Protein AF-A0A538N1K3-F1 (afdb_monomer_lite)

Secondary structure (DSSP, 8-state):
---------GGGGGG-S-EEEEETTTEEEEE-EETTEEPPS--HHHHHHHHHHHTSPPPP-

Foldseek 3Di:
DDDDDDDDDPVCLVVDQWDWDDDPVPHTDTDQDDDPRGHHPDDVVSVVSSVVRVPDDDDDD

Structure (mmCIF, N/CA/C/O backbone):
data_AF-A0A538N1K3-F1
#
_entry.id   AF-A0A538N1K3-F1
#
loop_
_atom_site.group_PDB
_atom_site.id
_atom_site.type_symbol
_atom_site.label_atom_id
_atom_site.label_alt_id
_atom_site.label_comp_id
_atom_site.label_asym_id
_atom_site.label_entity_id
_atom_site.label_seq_id
_atom_site.pdbx_PDB_ins_code
_atom_site.Cartn_x
_atom_site.Cartn_y
_atom_site.Cartn_z
_atom_site.occupancy
_atom_site.B_iso_or_equiv
_atom_site.auth_seq_id
_atom_site.auth_comp_id
_atom_site.auth_asym_id
_atom_site.auth_atom_id
_atom_site.pdbx_PDB_model_num
ATOM 1 N N . MET A 1 1 ? -8.276 -5.889 -13.361 1.00 62.97 1 MET A N 1
ATOM 2 C CA . MET A 1 1 ? -8.045 -5.329 -12.016 1.00 62.97 1 MET A CA 1
ATOM 3 C C . MET A 1 1 ? -8.647 -3.941 -12.027 1.00 62.97 1 MET A C 1
ATOM 5 O O . MET A 1 1 ? -8.230 -3.133 -12.844 1.00 62.97 1 MET A O 1
ATOM 9 N N . THR 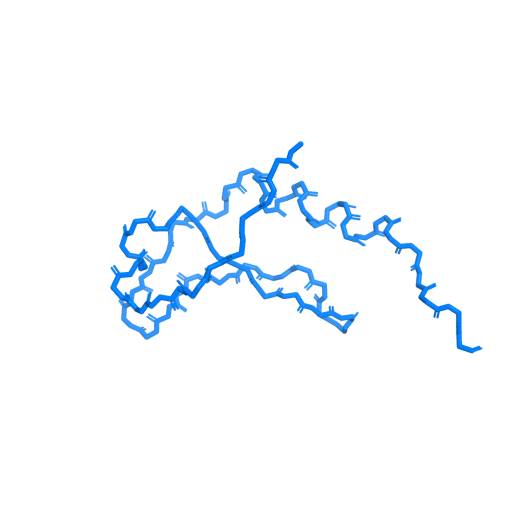A 1 2 ? -9.706 -3.719 -11.257 1.00 83.56 2 THR A N 1
ATOM 10 C CA . THR A 1 2 ? -10.391 -2.422 -11.219 1.00 83.56 2 THR A CA 1
ATOM 11 C C . THR A 1 2 ? -9.704 -1.571 -10.161 1.00 83.56 2 THR A C 1
ATOM 13 O O . THR A 1 2 ? -9.630 -1.998 -9.013 1.00 83.56 2 THR A O 1
ATOM 16 N N . SER A 1 3 ? -9.163 -0.419 -10.554 1.00 85.50 3 SER A N 1
ATOM 17 C CA . SER A 1 3 ? -8.693 0.597 -9.608 1.00 85.50 3 SER A CA 1
ATOM 18 C C . SER A 1 3 ? -9.849 1.540 -9.278 1.00 85.50 3 SER A C 1
ATOM 20 O O . SER A 1 3 ? -10.696 1.790 -10.139 1.00 85.50 3 SER A O 1
ATOM 22 N N . ILE A 1 4 ? -9.891 2.044 -8.047 1.00 93.50 4 ILE A N 1
ATOM 23 C CA . ILE A 1 4 ? -10.86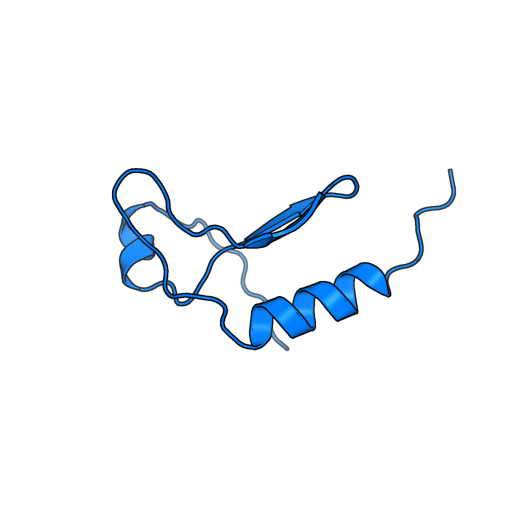0 3.044 -7.593 1.00 93.50 4 ILE A CA 1
ATOM 24 C C . ILE A 1 4 ? -10.059 4.230 -7.067 1.00 93.50 4 ILE A C 1
ATOM 26 O O . ILE A 1 4 ? -9.116 4.047 -6.302 1.00 93.50 4 ILE A O 1
ATOM 30 N N . GLU A 1 5 ? -10.445 5.434 -7.469 1.00 95.12 5 GLU A N 1
ATOM 31 C CA . GLU A 1 5 ? -9.855 6.674 -6.976 1.00 95.12 5 GLU A CA 1
ATOM 32 C C . GLU A 1 5 ? -10.887 7.401 -6.120 1.00 95.12 5 GLU A C 1
ATOM 34 O O . GLU A 1 5 ? -11.975 7.748 -6.584 1.00 95.12 5 GLU A O 1
ATOM 39 N N . ALA A 1 6 ? -10.553 7.603 -4.851 1.00 95.19 6 ALA A N 1
ATOM 40 C CA . ALA A 1 6 ? -11.363 8.343 -3.900 1.00 95.19 6 ALA A CA 1
ATOM 41 C C . ALA A 1 6 ? -10.443 9.018 -2.872 1.00 95.19 6 ALA A C 1
ATOM 43 O O . ALA A 1 6 ? -9.329 8.537 -2.645 1.00 95.19 6 ALA A O 1
ATOM 44 N N . PRO A 1 7 ? -10.877 10.122 -2.241 1.00 96.25 7 PRO A N 1
ATOM 45 C CA . PRO A 1 7 ? -10.179 10.658 -1.083 1.00 96.25 7 PRO A CA 1
ATOM 46 C C . PRO A 1 7 ? -10.077 9.597 0.016 1.00 96.25 7 PRO A C 1
ATOM 48 O O . PRO A 1 7 ? -11.069 8.944 0.330 1.00 96.25 7 PRO A O 1
ATOM 51 N N . VAL A 1 8 ? -8.891 9.473 0.606 1.00 92.94 8 VAL A N 1
ATOM 52 C CA . VAL A 1 8 ? -8.630 8.641 1.786 1.00 92.94 8 VAL A CA 1
ATOM 53 C C . VAL A 1 8 ? -8.279 9.571 2.942 1.00 92.94 8 VAL A C 1
ATOM 55 O O . VAL A 1 8 ? -7.518 10.528 2.776 1.00 92.94 8 VAL A O 1
ATOM 58 N N . THR A 1 9 ? -8.867 9.320 4.101 1.00 93.44 9 THR A N 1
ATOM 59 C CA . THR A 1 9 ? -8.722 10.100 5.329 1.00 93.44 9 THR A CA 1
ATOM 60 C C . THR A 1 9 ? -7.978 9.300 6.397 1.00 93.44 9 THR A C 1
ATOM 62 O O . THR A 1 9 ? -7.817 8.088 6.290 1.00 93.44 9 THR A O 1
ATOM 65 N N . LEU A 1 10 ? -7.537 9.963 7.471 1.00 91.69 10 LEU A N 1
ATOM 66 C CA . LEU A 1 10 ? -6.875 9.272 8.587 1.00 91.69 10 LEU A CA 1
ATOM 67 C C . LEU A 1 10 ? -7.784 8.244 9.276 1.00 91.69 10 LEU A C 1
ATOM 69 O O . LEU A 1 10 ? -7.284 7.281 9.844 1.00 91.69 10 LEU A O 1
ATOM 73 N N . SER A 1 11 ? -9.104 8.436 9.219 1.00 91.81 11 SER A N 1
ATOM 74 C CA . SER A 1 11 ? -10.075 7.501 9.792 1.00 91.81 11 SER A CA 1
ATOM 75 C C . SER A 1 11 ? -10.158 6.179 9.031 1.00 91.81 11 SER A C 1
ATOM 77 O O . SER A 1 11 ? -10.621 5.202 9.601 1.00 91.81 11 SER A O 1
ATOM 79 N N . ASP A 1 12 ? -9.693 6.138 7.781 1.00 92.06 12 ASP A N 1
ATOM 80 C CA . ASP A 1 12 ? -9.701 4.925 6.961 1.00 92.06 12 ASP A CA 1
ATOM 81 C C . ASP A 1 12 ? -8.493 4.018 7.260 1.00 92.06 12 ASP A C 1
ATOM 83 O O . ASP A 1 12 ? -8.497 2.852 6.877 1.00 92.06 12 ASP A O 1
ATOM 87 N N . LEU A 1 13 ? -7.459 4.527 7.952 1.00 91.12 13 LEU A N 1
ATOM 88 C CA . LEU A 1 13 ? -6.209 3.796 8.209 1.00 91.12 13 LEU A CA 1
ATOM 89 C C . LEU A 1 13 ? -6.422 2.474 8.950 1.00 91.12 13 LEU A C 1
ATOM 91 O O . LEU A 1 13 ? -5.696 1.519 8.686 1.00 91.12 13 LEU A O 1
ATOM 95 N N . ASP A 1 14 ? -7.403 2.421 9.851 1.00 88.56 14 ASP A N 1
ATOM 96 C CA . ASP A 1 14 ? -7.694 1.229 10.653 1.00 88.56 14 ASP A CA 1
ATOM 97 C C . ASP A 1 14 ? -8.243 0.070 9.799 1.00 88.56 14 ASP A C 1
ATOM 99 O O . ASP A 1 14 ? -8.076 -1.094 10.161 1.00 88.56 14 ASP A O 1
ATOM 103 N N . ASP A 1 15 ? -8.838 0.380 8.643 1.00 90.44 15 ASP A N 1
ATOM 104 C CA . ASP A 1 15 ? -9.394 -0.597 7.701 1.00 90.44 15 ASP A CA 1
ATOM 105 C C . ASP A 1 15 ? -8.426 -0.925 6.544 1.00 90.44 15 ASP A C 1
ATOM 107 O O . ASP A 1 15 ? -8.721 -1.767 5.690 1.00 90.44 15 ASP A O 1
ATOM 111 N N . MET A 1 16 ? -7.260 -0.270 6.483 1.00 91.44 16 MET A N 1
ATOM 112 C CA . MET A 1 16 ? -6.292 -0.464 5.405 1.00 91.44 16 MET A CA 1
ATOM 113 C C . MET A 1 16 ? -5.406 -1.689 5.636 1.00 91.44 16 MET A C 1
ATOM 115 O O . MET A 1 16 ? -4.711 -1.817 6.640 1.00 91.44 16 MET A O 1
ATOM 119 N N . GLU A 1 17 ? -5.339 -2.553 4.625 1.00 90.81 17 GLU A N 1
ATOM 120 C CA . GLU A 1 17 ? -4.466 -3.730 4.645 1.00 90.81 17 GLU A CA 1
ATOM 121 C C . GLU A 1 17 ? -2.990 -3.362 4.403 1.00 90.81 17 GLU A C 1
ATOM 123 O O . GLU A 1 17 ? -2.089 -3.987 4.956 1.00 90.81 17 GLU A O 1
ATOM 128 N N . CYS A 1 18 ? -2.727 -2.330 3.592 1.00 92.12 18 CYS A N 1
ATOM 129 C CA . CYS A 1 18 ? -1.408 -1.717 3.434 1.00 92.12 18 CYS A CA 1
ATOM 130 C C . CYS A 1 18 ? -1.486 -0.350 2.749 1.00 92.12 18 CYS A C 1
ATOM 132 O O . CYS A 1 18 ? -2.483 0.002 2.117 1.00 92.12 18 CYS A O 1
ATOM 134 N N . ALA A 1 19 ? -0.382 0.391 2.811 1.00 93.00 19 ALA A N 1
ATOM 135 C CA . ALA A 1 19 ? -0.147 1.570 1.992 1.00 93.00 19 ALA A CA 1
ATOM 136 C C . ALA A 1 19 ? 1.291 1.565 1.460 1.00 93.00 19 ALA A C 1
ATOM 138 O O . ALA A 1 19 ? 2.197 0.972 2.051 1.00 93.00 19 ALA A O 1
ATOM 139 N N . PHE A 1 20 ? 1.514 2.246 0.341 1.00 92.75 20 PHE A N 1
ATOM 140 C CA . PHE A 1 20 ? 2.838 2.432 -0.238 1.00 92.75 20 PHE A CA 1
ATOM 141 C C . PHE A 1 20 ? 2.971 3.829 -0.835 1.00 92.75 20 PHE A C 1
ATOM 143 O O . PHE A 1 20 ? 1.988 4.447 -1.239 1.00 92.75 20 PHE A O 1
ATOM 150 N N . VAL A 1 21 ? 4.207 4.311 -0.919 1.00 93.44 21 VAL A N 1
ATOM 151 C CA . VAL A 1 21 ? 4.552 5.510 -1.684 1.00 93.44 21 VAL A CA 1
ATOM 152 C C . VAL A 1 21 ? 5.230 5.098 -2.980 1.00 93.44 21 VAL A C 1
ATOM 154 O O . VAL A 1 21 ? 6.029 4.158 -2.995 1.00 93.44 21 VAL A O 1
ATOM 157 N N . THR A 1 22 ? 4.901 5.801 -4.062 1.00 91.38 22 THR A N 1
ATOM 158 C CA . THR A 1 22 ? 5.521 5.596 -5.369 1.00 91.38 22 THR A CA 1
ATOM 159 C C . THR A 1 22 ? 5.942 6.905 -6.010 1.00 91.38 22 THR A C 1
ATOM 161 O O . THR A 1 22 ? 5.226 7.902 -5.937 1.00 91.38 22 THR A O 1
ATOM 164 N N . ASN A 1 23 ? 7.128 6.905 -6.611 1.00 89.88 23 ASN A N 1
ATOM 165 C CA . ASN A 1 23 ? 7.584 7.900 -7.576 1.00 89.88 23 ASN A CA 1
ATOM 166 C C . ASN A 1 23 ? 8.762 7.324 -8.385 1.00 89.88 23 ASN A C 1
ATOM 168 O O . ASN A 1 23 ? 9.317 6.281 -8.026 1.00 89.88 23 ASN A O 1
ATOM 172 N N . ALA A 1 24 ? 9.191 8.032 -9.434 1.00 86.75 24 ALA A N 1
ATOM 173 C CA . ALA A 1 24 ? 10.290 7.610 -10.309 1.00 86.75 24 ALA A CA 1
ATOM 174 C C . ALA A 1 24 ? 11.629 7.364 -9.579 1.00 86.75 24 ALA A C 1
ATOM 176 O O . ALA A 1 24 ? 12.355 6.444 -9.934 1.00 86.75 24 ALA A O 1
ATOM 177 N N . ALA A 1 25 ? 11.949 8.133 -8.533 1.00 86.12 25 ALA A N 1
ATOM 178 C CA . ALA A 1 25 ? 13.221 8.027 -7.808 1.00 86.12 25 ALA A CA 1
ATOM 179 C C . ALA A 1 25 ? 13.237 6.914 -6.742 1.00 86.12 25 ALA A C 1
ATOM 181 O O . ALA A 1 25 ? 14.290 6.405 -6.363 1.00 86.12 25 ALA A O 1
ATOM 182 N N . VAL A 1 26 ? 12.070 6.583 -6.196 1.00 86.25 26 VAL A N 1
ATOM 183 C CA . VAL A 1 26 ? 11.904 5.740 -5.008 1.00 86.25 26 VAL A CA 1
ATOM 184 C C . VAL A 1 26 ? 11.363 4.352 -5.367 1.00 86.25 26 VAL A C 1
ATOM 186 O O . VAL A 1 26 ? 11.627 3.397 -4.630 1.00 86.25 26 VAL A O 1
ATOM 189 N N . GLY A 1 27 ? 10.658 4.223 -6.492 1.00 89.94 27 GLY A N 1
ATOM 190 C CA . GLY A 1 27 ? 9.885 3.031 -6.824 1.00 89.94 27 GLY A CA 1
ATOM 191 C C . GLY A 1 27 ? 8.758 2.815 -5.818 1.00 89.94 27 GLY A C 1
ATOM 192 O O . GLY A 1 27 ? 8.270 3.770 -5.225 1.00 89.94 27 GLY A O 1
ATOM 193 N N . ILE A 1 28 ? 8.375 1.561 -5.583 1.00 92.25 28 ILE A N 1
ATOM 194 C CA . ILE A 1 28 ? 7.381 1.195 -4.565 1.00 92.25 28 ILE A CA 1
ATOM 195 C C . ILE A 1 28 ? 8.066 1.036 -3.202 1.00 92.25 28 ILE A C 1
ATOM 197 O O . ILE A 1 28 ? 8.919 0.159 -3.038 1.00 92.25 28 ILE A O 1
ATOM 201 N N . ARG A 1 29 ? 7.671 1.837 -2.204 1.00 91.31 29 ARG A N 1
ATOM 202 C CA . ARG A 1 29 ? 8.086 1.658 -0.799 1.00 91.31 29 ARG A CA 1
ATOM 203 C C . ARG A 1 29 ? 6.882 1.454 0.126 1.00 91.31 29 ARG A C 1
ATOM 205 O O . ARG A 1 29 ? 5.990 2.300 0.104 1.00 91.31 29 ARG A O 1
ATOM 212 N N . PRO A 1 30 ? 6.872 0.405 0.971 1.00 92.88 30 PRO A N 1
ATOM 213 C CA . PRO A 1 30 ? 5.823 0.202 1.967 1.00 92.88 30 PRO A CA 1
ATOM 214 C C . PRO A 1 30 ? 5.795 1.335 2.994 1.00 92.88 30 PRO A C 1
ATOM 216 O O . PRO A 1 30 ? 6.845 1.790 3.457 1.00 92.88 30 PRO A O 1
ATOM 219 N N . VAL A 1 31 ? 4.595 1.743 3.394 1.00 92.50 31 VAL A N 1
ATOM 220 C CA . VAL A 1 31 ? 4.375 2.590 4.567 1.00 92.50 31 VAL A CA 1
ATOM 221 C C . VAL A 1 31 ? 4.052 1.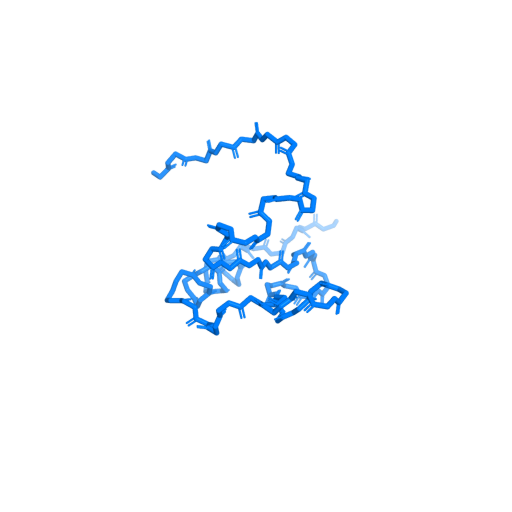672 5.739 1.00 92.50 31 VAL A C 1
ATOM 223 O O . VAL A 1 31 ? 3.063 0.951 5.707 1.00 92.50 31 VAL A O 1
ATOM 226 N N . ARG A 1 32 ? 4.901 1.686 6.771 1.00 91.94 32 ARG A N 1
ATOM 227 C CA . ARG A 1 32 ? 4.712 0.854 7.974 1.00 91.94 32 ARG A CA 1
ATOM 228 C C . ARG A 1 32 ? 3.850 1.526 9.035 1.00 91.94 32 ARG A C 1
ATOM 230 O O . ARG A 1 32 ? 3.201 0.850 9.823 1.00 91.94 32 ARG A O 1
ATOM 237 N N . SER A 1 33 ? 3.852 2.853 9.067 1.00 92.69 33 SER A N 1
ATOM 238 C CA . SER A 1 33 ? 3.083 3.623 10.036 1.00 92.69 33 SER A CA 1
ATOM 239 C C . SER A 1 33 ? 2.821 5.037 9.538 1.00 92.69 33 SER A C 1
ATOM 241 O O . SER A 1 33 ? 3.667 5.619 8.853 1.00 92.69 33 SER A O 1
ATOM 243 N N . ILE A 1 34 ? 1.688 5.598 9.945 1.00 93.00 34 ILE A N 1
ATOM 244 C CA . ILE A 1 34 ? 1.348 7.015 9.807 1.00 93.00 34 ILE A CA 1
ATOM 245 C C . ILE A 1 34 ? 1.012 7.517 11.211 1.00 93.00 34 ILE A C 1
ATOM 247 O O . ILE A 1 34 ? 0.109 6.994 11.858 1.00 93.00 34 ILE A O 1
ATOM 251 N N . ASP A 1 35 ? 1.780 8.492 11.698 1.00 91.94 35 ASP A N 1
ATOM 252 C CA . ASP A 1 35 ? 1.735 8.978 13.081 1.00 91.94 35 ASP A CA 1
ATOM 253 C C . ASP A 1 35 ? 1.813 7.840 14.115 1.00 91.94 35 ASP A C 1
ATOM 255 O O . ASP A 1 35 ? 2.871 7.238 14.309 1.00 91.94 35 ASP A O 1
ATOM 259 N N . HIS A 1 36 ? 0.700 7.546 14.787 1.00 89.69 36 HIS A N 1
ATOM 260 C CA . HIS A 1 36 ? 0.591 6.502 15.804 1.00 89.69 36 HIS A CA 1
ATOM 261 C C . HIS A 1 36 ? -0.082 5.221 15.287 1.00 89.69 36 HIS A C 1
ATOM 263 O O . HIS A 1 36 ? -0.123 4.226 16.011 1.00 89.69 36 HIS A O 1
ATOM 269 N N . SER A 1 37 ? -0.574 5.223 14.045 1.00 89.94 37 SER A N 1
ATOM 270 C CA . SER A 1 37 ? -1.231 4.079 13.414 1.00 89.94 37 SER A CA 1
ATOM 271 C C . SER A 1 37 ? -0.201 3.226 12.684 1.00 89.94 37 SER A C 1
ATOM 273 O O . SER A 1 37 ? 0.511 3.704 11.801 1.00 89.94 37 SER A O 1
ATOM 275 N N . THR A 1 38 ? -0.108 1.954 13.065 1.00 91.50 38 THR A N 1
ATOM 276 C CA . THR A 1 38 ? 0.739 0.963 12.386 1.00 91.50 38 THR A CA 1
ATOM 277 C C . THR A 1 38 ? -0.102 0.197 11.376 1.00 91.50 38 THR A C 1
ATOM 279 O O . THR A 1 38 ? -1.208 -0.224 11.700 1.00 91.50 38 THR A O 1
ATOM 282 N N . LEU A 1 39 ? 0.428 0.019 10.169 1.00 90.12 39 LEU A N 1
ATOM 283 C CA . LEU A 1 39 ? -0.209 -0.776 9.124 1.00 90.12 39 LEU A CA 1
ATOM 284 C C . LEU A 1 39 ? 0.291 -2.230 9.187 1.00 90.12 39 LEU A C 1
ATOM 286 O O . LEU A 1 39 ? 1.435 -2.456 9.599 1.00 90.12 39 LEU A O 1
ATOM 290 N N . PRO A 1 40 ? -0.528 -3.215 8.780 1.00 85.44 40 PRO A N 1
ATOM 291 C CA . PRO A 1 40 ? -0.102 -4.609 8.687 1.00 85.44 40 PRO A CA 1
ATOM 292 C C . PRO A 1 40 ? 1.142 -4.789 7.800 1.00 85.44 40 PRO A C 1
ATOM 294 O O . PRO A 1 40 ? 1.351 -4.056 6.831 1.00 85.44 40 PRO A O 1
ATOM 297 N N . GLU A 1 41 ? 1.987 -5.768 8.134 1.00 79.75 41 GLU A N 1
ATOM 298 C CA . GLU A 1 41 ? 3.245 -5.991 7.415 1.00 79.75 41 GLU A CA 1
ATOM 299 C C . GLU A 1 41 ? 3.035 -6.683 6.056 1.00 79.75 41 GLU A C 1
ATOM 301 O O . GLU A 1 41 ? 2.375 -7.717 5.963 1.00 79.75 41 GLU A O 1
ATOM 306 N N . ASP A 1 42 ? 3.661 -6.104 5.025 1.00 69.94 42 ASP A N 1
ATOM 307 C CA . ASP A 1 42 ? 4.047 -6.704 3.739 1.00 69.94 42 ASP A CA 1
ATOM 308 C C . ASP A 1 42 ? 3.058 -7.719 3.119 1.00 69.94 42 ASP A C 1
ATOM 310 O O . ASP A 1 42 ? 3.398 -8.892 2.926 1.00 69.94 42 ASP A O 1
ATOM 314 N N . PRO A 1 43 ? 1.844 -7.292 2.716 1.00 81.94 43 PRO A N 1
ATOM 315 C CA . PRO A 1 43 ? 0.953 -8.171 1.975 1.00 81.94 43 PRO A CA 1
ATOM 316 C C . PRO A 1 43 ? 1.538 -8.514 0.591 1.00 81.94 43 PRO A C 1
ATOM 318 O O . PRO A 1 43 ? 2.182 -7.664 -0.038 1.00 81.94 43 PRO A O 1
ATOM 321 N N . PRO A 1 44 ? 1.254 -9.716 0.042 1.00 88.62 44 PRO A N 1
ATOM 322 C CA . PRO A 1 44 ? 1.788 -10.175 -1.249 1.00 88.62 44 PRO A CA 1
ATOM 323 C C . PRO A 1 44 ? 1.568 -9.206 -2.423 1.00 88.62 44 PRO A C 1
ATOM 325 O O . PRO A 1 44 ? 2.323 -9.205 -3.397 1.00 88.62 44 PRO A O 1
ATOM 328 N N . VAL A 1 45 ? 0.545 -8.350 -2.335 1.00 88.56 45 VAL A N 1
ATOM 329 C CA . VAL A 1 45 ? 0.252 -7.320 -3.337 1.00 88.56 45 VAL A CA 1
ATOM 330 C C . VAL A 1 45 ? 1.383 -6.294 -3.484 1.00 88.56 45 VAL A C 1
ATOM 332 O O . VAL A 1 45 ? 1.647 -5.857 -4.602 1.00 88.56 45 VAL A O 1
ATOM 335 N N . LEU A 1 46 ? 2.105 -5.945 -2.411 1.00 89.81 46 LEU A N 1
ATOM 336 C CA . LEU A 1 46 ? 3.210 -4.981 -2.486 1.00 89.81 46 LEU A CA 1
ATOM 337 C C . LEU A 1 46 ? 4.406 -5.540 -3.258 1.00 89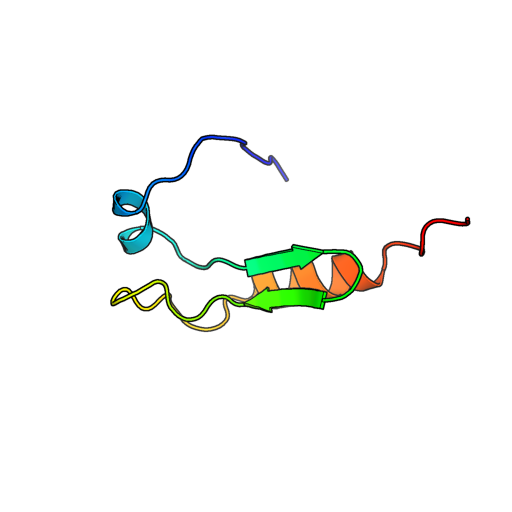.81 46 LEU A C 1
ATOM 339 O O . LEU A 1 46 ? 5.033 -4.819 -4.038 1.00 89.81 46 LEU A O 1
ATOM 343 N N . GLU A 1 47 ? 4.705 -6.829 -3.091 1.00 89.75 47 GLU A N 1
ATOM 344 C CA . GLU A 1 47 ? 5.766 -7.488 -3.850 1.00 89.75 47 GLU A CA 1
ATOM 345 C C . GLU A 1 47 ? 5.425 -7.546 -5.344 1.00 89.75 47 GLU A C 1
ATOM 347 O O . GLU A 1 47 ? 6.279 -7.251 -6.187 1.00 89.75 47 GLU A O 1
ATOM 352 N N . LEU A 1 48 ? 4.168 -7.858 -5.676 1.00 91.88 48 LEU A N 1
ATOM 353 C CA . LEU A 1 48 ? 3.680 -7.833 -7.053 1.00 91.88 48 LEU A CA 1
ATOM 354 C C . LEU A 1 48 ? 3.787 -6.426 -7.656 1.00 91.88 48 LEU A C 1
ATOM 356 O O . LEU A 1 48 ? 4.335 -6.268 -8.746 1.00 91.88 48 LEU A O 1
ATOM 360 N N . LEU A 1 49 ? 3.321 -5.399 -6.940 1.00 91.56 49 LEU A N 1
ATOM 361 C CA . LEU A 1 49 ? 3.404 -4.009 -7.391 1.00 91.56 49 LEU A CA 1
ATOM 362 C C . LEU A 1 49 ? 4.852 -3.572 -7.623 1.00 91.56 49 LEU A C 1
ATOM 364 O O . LEU A 1 49 ? 5.128 -2.899 -8.613 1.00 91.56 49 LEU A O 1
ATOM 368 N N . ARG A 1 50 ? 5.794 -3.997 -6.770 1.00 91.12 50 ARG A N 1
ATOM 369 C CA . ARG A 1 50 ? 7.222 -3.708 -6.956 1.00 91.12 50 ARG A CA 1
ATOM 370 C C . ARG A 1 50 ? 7.765 -4.316 -8.248 1.00 91.12 50 ARG A C 1
ATOM 372 O O . ARG A 1 50 ? 8.471 -3.632 -8.984 1.00 91.12 50 ARG A O 1
ATOM 379 N N . HIS A 1 51 ? 7.429 -5.571 -8.540 1.00 92.00 51 HIS A N 1
ATOM 380 C CA . HIS A 1 51 ? 7.847 -6.231 -9.781 1.00 92.00 51 HIS A CA 1
ATOM 381 C C . HIS A 1 51 ? 7.231 -5.577 -11.021 1.00 92.00 51 HIS A C 1
ATOM 383 O O . HIS A 1 51 ? 7.930 -5.353 -12.011 1.00 92.00 51 HIS A O 1
ATOM 389 N N . LEU A 1 52 ? 5.940 -5.237 -10.960 1.00 92.50 52 LEU A N 1
ATOM 390 C CA . LEU A 1 52 ? 5.245 -4.567 -12.058 1.00 92.50 52 LEU A CA 1
ATOM 391 C C . LEU A 1 52 ? 5.834 -3.182 -12.323 1.00 92.50 52 LEU A C 1
ATOM 393 O O . LEU A 1 52 ? 6.114 -2.865 -13.473 1.00 92.50 52 LEU A O 1
ATOM 397 N N . TYR A 1 53 ? 6.084 -2.398 -11.272 1.00 90.50 53 TYR A N 1
ATOM 398 C CA . TYR A 1 53 ? 6.668 -1.064 -11.393 1.00 90.50 53 TYR A CA 1
ATOM 399 C C . TYR A 1 53 ? 8.069 -1.100 -12.019 1.00 90.50 53 TYR A C 1
ATOM 401 O O . TYR A 1 53 ? 8.350 -0.324 -12.921 1.00 90.50 53 TYR A O 1
ATOM 409 N N . LEU A 1 54 ? 8.932 -2.036 -11.601 1.00 89.19 54 LEU A N 1
ATOM 410 C CA . LEU A 1 54 ? 10.278 -2.208 -12.176 1.00 89.19 54 LEU A CA 1
ATOM 411 C C . LEU A 1 54 ? 10.272 -2.675 -13.638 1.00 89.19 54 LEU A C 1
ATOM 413 O O . LEU A 1 54 ? 11.287 -2.567 -14.318 1.00 89.19 54 LEU A O 1
ATOM 417 N N . SER A 1 55 ? 9.152 -3.223 -14.110 1.00 90.75 55 SER A N 1
ATOM 418 C CA . SER A 1 55 ? 8.993 -3.646 -15.503 1.00 90.75 55 SER A CA 1
ATOM 419 C C . SER A 1 55 ? 8.529 -2.505 -16.414 1.00 90.75 55 SER A C 1
ATOM 421 O O . SER A 1 55 ? 8.458 -2.698 -17.627 1.00 90.75 55 SER A O 1
ATOM 423 N N . ILE A 1 56 ? 8.184 -1.339 -15.851 1.00 89.62 56 ILE A N 1
ATOM 424 C CA . ILE A 1 56 ? 7.822 -0.146 -16.619 1.00 89.62 56 ILE A CA 1
ATOM 425 C C . ILE A 1 56 ? 9.117 0.429 -17.213 1.00 89.62 56 ILE A 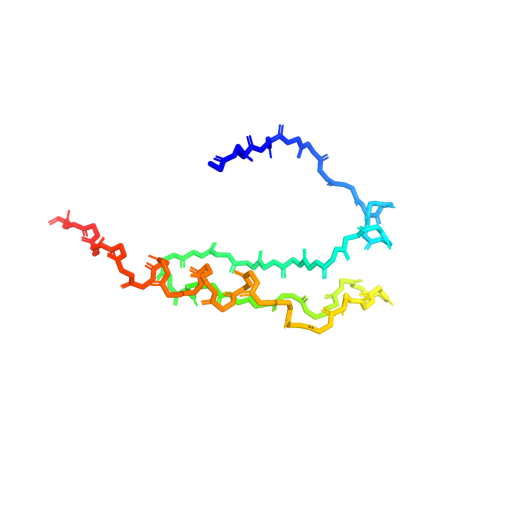C 1
ATOM 427 O O . ILE A 1 56 ? 10.030 0.743 -16.448 1.00 89.62 56 ILE A O 1
ATOM 431 N N . PRO A 1 57 ? 9.228 0.556 -18.550 1.00 87.31 57 PRO A N 1
ATOM 432 C CA . PRO A 1 57 ? 10.368 1.216 -19.175 1.00 87.31 57 PRO A CA 1
ATOM 433 C C . PRO A 1 57 ? 10.530 2.640 -18.643 1.00 87.31 57 PRO A C 1
ATOM 435 O O . PRO A 1 57 ? 9.536 3.338 -18.437 1.00 87.31 57 PRO A O 1
ATOM 438 N N . GLU A 1 58 ? 11.773 3.072 -18.439 1.00 81.50 58 GLU A N 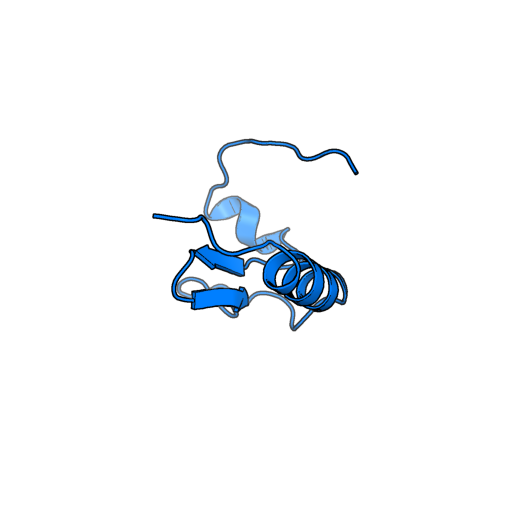1
ATOM 439 C CA . GLU A 1 58 ? 12.049 4.471 -18.118 1.00 81.50 58 GLU A CA 1
ATOM 440 C C . GLU A 1 58 ? 11.537 5.371 -19.250 1.00 81.50 58 GLU A C 1
ATOM 442 O O . GLU A 1 58 ? 11.615 5.019 -20.429 1.00 81.50 58 GLU A O 1
ATOM 447 N N . GLU A 1 59 ? 10.970 6.518 -18.882 1.00 77.25 59 GLU A N 1
ATOM 448 C CA . GLU A 1 59 ? 10.496 7.502 -19.849 1.00 77.25 59 GLU A CA 1
ATOM 449 C C . GLU A 1 59 ? 11.714 8.081 -20.590 1.00 77.25 59 GLU A C 1
ATOM 451 O O . GLU A 1 59 ? 12.640 8.598 -19.959 1.00 77.25 59 GLU A O 1
ATOM 456 N N . GLU A 1 60 ? 11.753 7.946 -21.919 1.00 74.75 60 GLU A N 1
ATOM 457 C CA . GLU A 1 60 ? 12.822 8.533 -22.733 1.00 74.75 60 GLU A CA 1
ATOM 458 C C . GLU A 1 60 ? 12.682 10.066 -22.718 1.00 74.75 60 GLU A C 1
ATOM 460 O O . GLU A 1 60 ? 11.628 10.599 -23.075 1.00 74.75 60 GLU A O 1
ATOM 465 N N . LEU A 1 61 ? 13.738 10.760 -22.276 1.00 64.50 61 LEU A N 1
ATOM 466 C CA . LEU A 1 61 ? 13.827 12.228 -22.225 1.00 64.50 61 LEU A CA 1
ATOM 467 C C . LEU A 1 61 ? 14.157 12.851 -23.588 1.00 64.50 61 LEU A C 1
ATOM 469 O O . LEU A 1 61 ? 15.043 12.309 -24.289 1.00 64.50 61 LEU A O 1
#

pLDDT: mean 88.62, std 6.63, range [62.97, 96.25]

Radius of gyration: 13.4 Å; chains: 1; bounding box: 25×22×38 Å

Sequence (61 aa):
MTSIEAPVTLSDLDDMECAFVTNAAVGIRPVRSIDHSTLPEDPPVLELLRHLYLSIPEEEL